Protein AF-A0A1Q6SP20-F1 (afdb_monomer_lite)

Radius of gyration: 23.51 Å; chains: 1; bounding box: 42×20×65 Å

Foldseek 3Di:
DQDPLNVLVVQVVVLVVCVVVVHDDDPVSNVVSVVVNVVVVVVVVVVVVVVVVVVQWDADPPPRDIHGPPDQADPPPRHGDDD

pLDDT: mean 8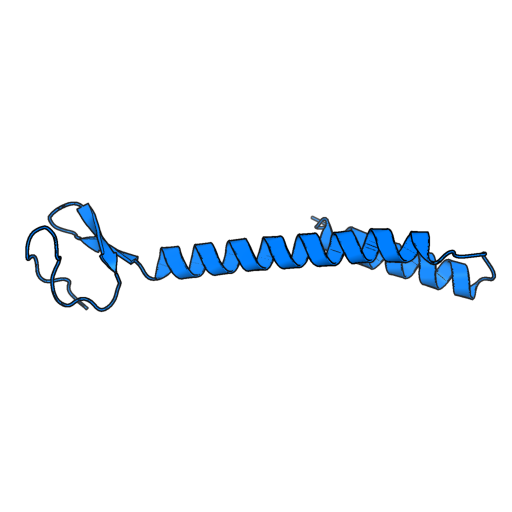8.96, std 7.71, range [52.41, 96.69]

Secondary structure (DSSP, 8-state):
---HHHHHHHHHHHHHHHHHTT----HHHHHHHHHHHHHHHHHHHHHHHHHHHHHTEEE-TTT--EEETT-SB-TTT--B---

Sequence (83 aa):
MKTKLDLCYRSIGEIKYAEKNGETVTDDMYSGLFSQVDSLEAEKKQIEDKLADMKDYTTCPQCGYRVARGLAYCPKCGEKLAK

Structure (mmCIF, N/CA/C/O backbone):
data_AF-A0A1Q6SP20-F1
#
_entry.id   AF-A0A1Q6SP20-F1
#
loop_
_atom_site.group_PDB
_atom_site.id
_atom_site.type_symbol
_atom_site.label_atom_id
_atom_site.label_alt_id
_atom_site.label_comp_id
_atom_site.label_asym_id
_atom_site.label_entity_id
_atom_site.label_seq_id
_atom_site.pdbx_PDB_ins_code
_atom_site.Cartn_x
_atom_site.Cartn_y
_atom_site.Cartn_z
_atom_site.occupancy
_atom_site.B_iso_or_equiv
_atom_site.auth_seq_id
_atom_site.auth_comp_id
_atom_site.auth_asym_id
_atom_site.auth_atom_id
_atom_site.pdbx_PDB_model_num
ATOM 1 N N . MET A 1 1 ? -4.373 14.837 -9.658 1.00 52.41 1 MET A N 1
ATOM 2 C CA . MET A 1 1 ? -3.075 14.764 -8.954 1.00 52.41 1 MET A CA 1
ATOM 3 C C . MET A 1 1 ? -2.527 13.367 -9.210 1.00 52.41 1 MET A C 1
ATOM 5 O O . MET A 1 1 ? -3.263 12.429 -8.946 1.00 52.41 1 MET A O 1
ATOM 9 N N . LYS A 1 2 ? -1.352 13.215 -9.836 1.00 71.81 2 LYS A N 1
ATOM 10 C CA . LYS A 1 2 ? -0.766 11.884 -10.098 1.00 71.81 2 LYS A CA 1
ATOM 11 C C . LYS A 1 2 ? 0.002 11.442 -8.853 1.00 71.81 2 LYS A C 1
ATOM 13 O O . LYS A 1 2 ? 0.787 12.234 -8.333 1.00 71.81 2 LYS A O 1
ATOM 18 N N . THR A 1 3 ? -0.256 10.240 -8.352 1.00 90.88 3 THR A N 1
ATOM 19 C CA . THR A 1 3 ? 0.445 9.688 -7.188 1.00 90.88 3 THR A CA 1
ATOM 20 C C . THR A 1 3 ? 1.847 9.220 -7.579 1.00 90.88 3 THR A C 1
ATOM 22 O O . THR A 1 3 ? 2.151 9.049 -8.759 1.00 90.88 3 THR A O 1
ATOM 25 N N . LYS A 1 4 ? 2.720 8.996 -6.590 1.00 90.94 4 LYS A N 1
ATOM 26 C CA . LYS A 1 4 ? 4.042 8.401 -6.843 1.00 90.94 4 LYS A CA 1
ATOM 27 C C . LYS A 1 4 ? 3.923 7.020 -7.504 1.00 90.94 4 LYS A C 1
ATOM 29 O O . LYS A 1 4 ? 4.685 6.726 -8.414 1.00 90.94 4 LYS A O 1
ATOM 34 N N . LEU A 1 5 ? 2.916 6.236 -7.113 1.00 93.19 5 LEU A N 1
ATOM 35 C CA . LEU A 1 5 ? 2.640 4.915 -7.674 1.00 93.19 5 LEU A CA 1
ATOM 36 C C . LEU A 1 5 ? 2.238 4.991 -9.159 1.00 93.19 5 LEU A C 1
ATOM 38 O O . LEU A 1 5 ? 2.774 4.251 -9.982 1.00 93.19 5 LEU A O 1
ATOM 42 N N . ASP A 1 6 ? 1.379 5.951 -9.525 1.00 94.12 6 ASP A N 1
ATOM 43 C CA . ASP A 1 6 ? 1.000 6.194 -10.929 1.00 94.12 6 ASP A CA 1
ATOM 44 C C . ASP A 1 6 ? 2.215 6.545 -11.799 1.00 94.12 6 ASP A C 1
ATOM 46 O O . ASP A 1 6 ? 2.283 6.185 -12.976 1.00 94.12 6 ASP A O 1
ATOM 50 N N . LEU A 1 7 ? 3.179 7.278 -11.233 1.00 94.25 7 LEU A N 1
ATOM 51 C CA . LEU A 1 7 ? 4.411 7.638 -11.928 1.00 94.25 7 LEU A CA 1
ATOM 52 C C . LEU A 1 7 ? 5.303 6.413 -12.149 1.00 94.25 7 LEU A C 1
ATOM 54 O O . LEU A 1 7 ? 5.793 6.251 -13.263 1.00 94.25 7 LEU A O 1
ATOM 58 N N . CYS A 1 8 ? 5.451 5.536 -11.151 1.00 93.62 8 CYS A N 1
ATOM 59 C CA . CYS A 1 8 ? 6.206 4.289 -11.291 1.00 93.62 8 CYS A CA 1
ATOM 60 C C . CYS A 1 8 ? 5.621 3.398 -12.394 1.00 93.62 8 CYS A C 1
ATOM 62 O O . CYS A 1 8 ? 6.349 3.000 -13.302 1.00 93.62 8 CYS A O 1
ATOM 64 N N . TYR A 1 9 ? 4.306 3.148 -12.381 1.00 94.69 9 TYR A N 1
ATOM 65 C CA . TYR A 1 9 ? 3.658 2.334 -13.416 1.00 94.69 9 TYR A CA 1
ATOM 66 C C . TYR A 1 9 ? 3.794 2.938 -14.814 1.00 94.69 9 TYR A C 1
ATOM 68 O O . TYR A 1 9 ? 4.023 2.214 -15.784 1.00 94.69 9 TYR A O 1
ATOM 76 N N . ARG A 1 10 ? 3.713 4.267 -14.929 1.00 95.19 10 ARG A N 1
ATOM 77 C CA . ARG A 1 10 ? 3.946 4.949 -16.204 1.00 95.19 10 ARG A CA 1
ATOM 78 C C . ARG A 1 10 ? 5.381 4.762 -16.697 1.00 95.19 10 ARG A C 1
ATOM 80 O O . ARG A 1 10 ? 5.555 4.421 -17.860 1.00 95.19 10 ARG A O 1
ATOM 87 N N . SER A 1 11 ? 6.381 4.943 -15.835 1.00 94.00 11 SER A N 1
ATOM 88 C CA . SER A 1 11 ? 7.791 4.766 -16.206 1.00 94.00 11 SER A CA 1
ATOM 89 C C . SER A 1 11 ? 8.113 3.326 -16.603 1.00 94.00 11 SER A C 1
ATOM 91 O O . SER A 1 11 ? 8.839 3.116 -17.569 1.00 94.00 11 SER A O 1
ATOM 93 N N . ILE A 1 12 ? 7.507 2.332 -15.944 1.00 95.00 12 ILE A N 1
ATOM 94 C CA . ILE A 1 12 ? 7.606 0.924 -16.363 1.00 95.00 12 ILE A CA 1
ATOM 95 C C . ILE A 1 12 ? 7.059 0.752 -17.791 1.00 95.00 12 ILE A C 1
ATOM 97 O O . ILE A 1 12 ? 7.688 0.103 -18.626 1.00 95.00 12 ILE A O 1
ATOM 101 N N . GLY A 1 13 ? 5.908 1.358 -18.098 1.00 93.88 13 GLY A N 1
ATOM 102 C CA . GLY A 1 13 ? 5.321 1.324 -19.440 1.00 93.88 13 GLY A CA 1
ATOM 103 C C . GLY A 1 13 ? 6.173 2.025 -20.504 1.00 93.88 13 GLY A C 1
ATOM 104 O O . GLY A 1 13 ? 6.292 1.518 -21.618 1.00 93.88 13 GLY A O 1
ATOM 105 N N . GLU A 1 14 ? 6.791 3.158 -20.161 1.00 94.31 14 GLU A N 1
ATOM 106 C CA . GLU A 1 14 ? 7.715 3.898 -21.035 1.00 94.31 14 GLU A CA 1
ATOM 107 C C . GLU A 1 14 ? 8.938 3.041 -21.388 1.00 94.31 14 GLU A C 1
ATOM 109 O O . GLU A 1 14 ? 9.258 2.891 -22.567 1.00 94.31 14 GLU A O 1
ATOM 114 N N . ILE A 1 15 ? 9.547 2.392 -20.392 1.00 93.06 15 ILE A N 1
ATOM 115 C CA . ILE A 1 15 ? 10.671 1.467 -20.591 1.00 93.06 15 ILE A CA 1
ATOM 116 C C . ILE A 1 15 ? 10.250 0.287 -21.475 1.00 93.06 15 ILE A C 1
ATOM 118 O O . ILE A 1 15 ? 10.953 -0.061 -22.424 1.00 93.06 15 ILE A O 1
ATOM 122 N N . LYS A 1 16 ? 9.073 -0.303 -21.232 1.00 93.88 16 LYS A N 1
ATOM 123 C CA . LYS A 1 16 ? 8.602 -1.439 -22.035 1.00 93.88 16 LYS A CA 1
ATOM 124 C C . LYS A 1 16 ? 8.345 -1.064 -23.495 1.00 93.88 16 LYS A C 1
ATOM 126 O O . LYS A 1 16 ? 8.559 -1.871 -24.402 1.00 93.88 16 LYS A O 1
ATOM 131 N N . TYR A 1 17 ? 7.865 0.151 -23.736 1.00 93.75 17 TYR A N 1
ATOM 132 C CA . TYR A 1 17 ? 7.651 0.661 -25.086 1.00 93.75 17 TYR A CA 1
ATOM 133 C C . TYR A 1 17 ? 8.973 0.978 -25.800 1.00 93.75 17 TYR A C 1
ATOM 135 O O . TYR A 1 17 ? 9.101 0.681 -26.986 1.00 93.75 17 TYR A O 1
ATOM 143 N N . ALA A 1 18 ? 9.962 1.515 -25.082 1.00 91.38 18 ALA A N 1
ATOM 144 C CA . ALA A 1 18 ? 11.319 1.720 -25.586 1.00 91.38 18 ALA A CA 1
ATOM 145 C C . ALA A 1 18 ? 11.971 0.390 -26.010 1.00 91.38 18 ALA A C 1
ATOM 147 O O . ALA A 1 18 ? 12.462 0.273 -27.133 1.00 91.38 18 ALA A O 1
ATOM 148 N N . GLU A 1 19 ? 11.857 -0.650 -25.176 1.00 90.69 19 GLU A N 1
ATOM 149 C CA . GLU A 1 19 ? 12.320 -2.011 -25.488 1.00 90.69 19 GLU A CA 1
ATOM 150 C C . GLU A 1 19 ? 11.687 -2.540 -26.786 1.00 90.69 19 GLU A C 1
ATOM 152 O O . GLU A 1 19 ? 12.375 -3.051 -27.669 1.00 90.69 19 GLU A O 1
ATOM 157 N N . LYS A 1 20 ? 10.368 -2.361 -26.946 1.00 92.50 20 LYS A N 1
ATOM 158 C CA . LYS A 1 20 ? 9.649 -2.746 -28.172 1.00 92.50 20 LYS A CA 1
ATOM 159 C C . LYS A 1 20 ? 10.191 -2.027 -29.414 1.00 92.50 20 LYS A C 1
ATOM 161 O O . LYS A 1 20 ? 10.182 -2.607 -30.498 1.00 92.50 20 LYS A O 1
ATOM 166 N N . ASN A 1 21 ? 10.644 -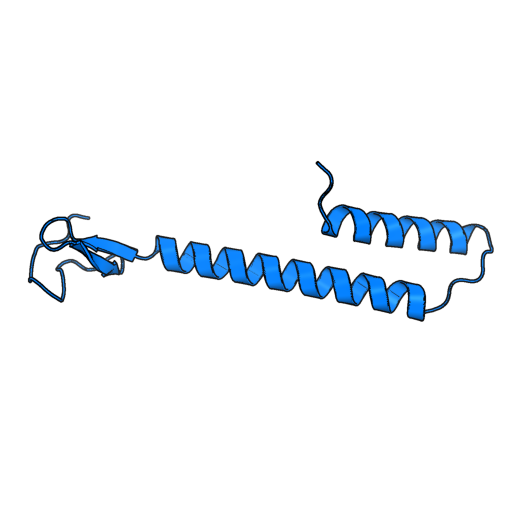0.784 -29.269 1.00 93.06 21 ASN A N 1
ATOM 167 C CA . ASN A 1 21 ? 11.184 0.022 -30.363 1.00 93.06 21 ASN A CA 1
ATOM 168 C C . ASN A 1 21 ? 12.678 -0.233 -30.631 1.00 93.06 21 ASN A C 1
ATOM 170 O O . ASN A 1 21 ? 13.262 0.441 -31.478 1.00 93.06 21 ASN A O 1
ATOM 174 N N . GLY A 1 22 ? 13.281 -1.222 -29.964 1.00 89.94 22 GLY A N 1
ATOM 175 C CA . GLY A 1 22 ? 14.665 -1.634 -30.190 1.00 89.94 22 GLY A CA 1
ATOM 176 C C . GLY A 1 22 ? 15.690 -0.900 -29.329 1.00 89.94 22 GLY A C 1
ATOM 177 O O . GLY A 1 22 ? 16.885 -1.020 -29.595 1.00 89.94 22 GLY A O 1
ATOM 178 N N . GLU A 1 23 ? 15.259 -0.154 -28.310 1.00 91.31 23 GLU A N 1
ATOM 179 C CA . GLU A 1 23 ? 16.177 0.398 -27.314 1.00 91.31 23 GLU A CA 1
ATOM 180 C C . GLU A 1 23 ? 16.652 -0.700 -26.357 1.00 91.31 23 GLU A C 1
ATOM 182 O O . GLU A 1 23 ? 15.881 -1.559 -25.919 1.00 91.31 23 GLU A O 1
ATOM 187 N N . THR A 1 24 ? 17.939 -0.666 -26.009 1.00 85.06 24 THR A N 1
ATOM 188 C CA . THR A 1 24 ? 18.508 -1.597 -25.034 1.00 85.06 24 THR A CA 1
ATOM 189 C C . THR A 1 24 ? 18.044 -1.214 -23.636 1.00 85.06 24 THR A C 1
ATOM 191 O O . THR A 1 24 ? 18.507 -0.229 -23.064 1.00 85.06 24 THR A O 1
ATOM 194 N N . VAL A 1 25 ? 17.161 -2.029 -23.074 1.00 85.69 25 VAL A N 1
ATOM 195 C CA . VAL A 1 25 ? 16.708 -1.915 -21.689 1.00 85.69 25 VAL A CA 1
ATOM 196 C C . VAL A 1 25 ? 17.455 -2.926 -20.826 1.00 85.69 25 VAL A C 1
ATOM 198 O O . VAL A 1 25 ? 17.597 -4.088 -21.207 1.00 85.69 25 VAL A O 1
ATOM 201 N N . THR A 1 26 ? 17.932 -2.491 -19.659 1.00 84.88 26 THR A N 1
ATOM 202 C CA . THR A 1 26 ? 18.598 -3.360 -18.680 1.00 84.88 26 THR A CA 1
ATOM 203 C C . THR A 1 26 ? 17.663 -3.723 -17.530 1.00 84.88 26 THR A C 1
ATOM 205 O O . THR A 1 26 ? 16.741 -2.978 -17.197 1.00 84.88 26 THR A O 1
ATOM 208 N N . ASP A 1 27 ? 17.923 -4.867 -16.895 1.00 83.56 27 ASP A N 1
ATOM 209 C CA . ASP A 1 27 ? 17.138 -5.359 -15.754 1.00 83.56 27 ASP A CA 1
ATOM 210 C C . ASP A 1 27 ? 17.140 -4.373 -14.569 1.00 83.56 27 ASP A C 1
ATOM 212 O O . ASP A 1 27 ? 16.117 -4.171 -13.915 1.00 83.56 27 ASP A O 1
ATOM 216 N N . ASP A 1 28 ? 18.251 -3.649 -14.375 1.00 86.25 28 ASP A N 1
ATOM 217 C CA . ASP A 1 28 ? 18.393 -2.601 -13.355 1.00 86.25 28 ASP A CA 1
ATOM 218 C C . ASP A 1 28 ? 17.347 -1.478 -13.475 1.00 86.25 28 ASP A C 1
ATOM 220 O O . ASP A 1 28 ? 16.947 -0.879 -12.474 1.00 86.25 28 ASP A O 1
ATOM 224 N N . MET A 1 29 ? 16.871 -1.186 -14.693 1.00 83.06 29 MET A N 1
ATOM 225 C CA . MET A 1 29 ? 15.845 -0.161 -14.909 1.00 83.06 29 MET A CA 1
ATOM 226 C C . MET A 1 29 ? 14.470 -0.607 -14.395 1.00 83.06 29 MET A C 1
ATOM 228 O O . MET A 1 29 ? 13.697 0.219 -13.906 1.00 83.06 29 MET A O 1
ATOM 232 N N . TYR A 1 30 ? 14.170 -1.906 -14.464 1.00 88.94 30 TYR A N 1
ATOM 233 C CA . TYR A 1 30 ? 12.932 -2.477 -13.936 1.00 88.94 30 TYR A CA 1
ATOM 234 C C . TYR A 1 30 ? 13.019 -2.727 -12.431 1.00 88.94 30 TYR A C 1
ATOM 236 O O . TYR A 1 30 ? 12.099 -2.360 -11.698 1.00 88.94 30 TYR A O 1
ATOM 244 N N . SER A 1 31 ? 14.128 -3.297 -11.953 1.00 90.38 31 SER A N 1
ATOM 245 C CA . SER A 1 31 ? 14.301 -3.683 -10.548 1.00 90.38 31 SER A CA 1
ATOM 246 C C . SER A 1 31 ? 14.146 -2.495 -9.591 1.00 90.38 31 SER A C 1
ATOM 248 O O . SER A 1 31 ? 13.472 -2.604 -8.561 1.00 90.38 31 SER A O 1
ATOM 250 N N . GLY A 1 32 ? 14.673 -1.323 -9.962 1.00 91.31 32 GLY A N 1
ATOM 251 C CA . GLY A 1 32 ? 14.519 -0.092 -9.189 1.00 91.31 32 GLY A CA 1
ATOM 252 C C . GLY A 1 32 ? 13.080 0.434 -9.152 1.00 91.31 32 GLY A C 1
ATOM 253 O O . GLY A 1 32 ? 12.649 0.985 -8.137 1.00 91.31 32 GLY A O 1
ATOM 254 N N . LEU A 1 33 ? 12.313 0.266 -10.233 1.00 93.31 33 LEU A N 1
ATOM 255 C CA . LEU A 1 33 ? 10.907 0.676 -10.282 1.00 93.31 33 LEU A CA 1
ATOM 256 C C . LEU A 1 33 ? 10.010 -0.298 -9.520 1.00 93.31 33 LEU A C 1
ATOM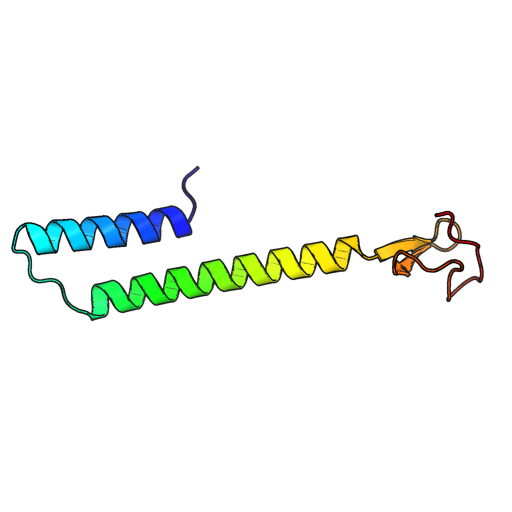 258 O O . LEU A 1 33 ? 9.146 0.152 -8.770 1.00 93.31 33 LEU A O 1
ATOM 262 N N . PHE A 1 34 ? 10.243 -1.605 -9.640 1.00 94.69 34 PHE A N 1
ATOM 263 C CA . PHE A 1 34 ? 9.517 -2.616 -8.870 1.00 94.69 34 PHE A CA 1
ATOM 264 C C . PHE A 1 34 ? 9.754 -2.457 -7.371 1.00 94.69 34 PHE A C 1
ATOM 266 O O . PHE A 1 34 ? 8.791 -2.378 -6.617 1.00 94.69 34 PHE A O 1
ATOM 273 N N . SER A 1 35 ? 11.003 -2.240 -6.949 1.00 95.06 35 SER A N 1
ATOM 274 C CA . SER A 1 35 ? 11.318 -1.980 -5.537 1.00 95.06 35 SER A CA 1
ATOM 275 C C . SER A 1 35 ? 10.565 -0.761 -4.980 1.00 95.06 35 SER A C 1
ATOM 277 O O . SER A 1 35 ? 10.124 -0.759 -3.828 1.00 95.06 35 SER A O 1
ATOM 279 N N . GLN A 1 36 ? 10.389 0.288 -5.793 1.00 95.00 36 GLN A N 1
ATOM 280 C CA . GLN A 1 36 ? 9.609 1.467 -5.408 1.00 95.00 36 GLN A CA 1
ATOM 281 C C . GLN A 1 36 ? 8.108 1.174 -5.332 1.00 95.00 36 GLN A C 1
ATOM 283 O O . GLN A 1 36 ? 7.458 1.636 -4.395 1.00 95.00 36 GLN A O 1
ATOM 288 N N . VAL A 1 37 ? 7.562 0.407 -6.280 1.00 96.00 37 VAL A N 1
ATOM 289 C CA . VAL A 1 37 ? 6.159 -0.040 -6.256 1.00 96.00 37 VAL A CA 1
ATOM 290 C C . VAL A 1 37 ? 5.888 -0.867 -5.001 1.00 96.00 37 VAL A C 1
ATOM 292 O O . VAL A 1 37 ? 4.974 -0.532 -4.251 1.00 96.00 37 VAL A O 1
ATOM 295 N N . ASP A 1 38 ? 6.727 -1.863 -4.716 1.00 96.69 38 ASP A N 1
ATOM 296 C CA . ASP A 1 38 ? 6.598 -2.726 -3.540 1.00 96.69 38 ASP A CA 1
ATOM 297 C C . ASP A 1 38 ? 6.635 -1.917 -2.240 1.00 96.69 38 ASP A C 1
ATOM 299 O O . ASP A 1 38 ? 5.818 -2.123 -1.342 1.00 96.69 38 ASP A O 1
ATOM 303 N N . SER A 1 39 ? 7.545 -0.942 -2.153 1.00 95.62 39 SER A N 1
ATOM 304 C CA . SER A 1 39 ? 7.651 -0.061 -0.986 1.00 95.62 39 SER A CA 1
ATOM 305 C C . SER A 1 39 ? 6.400 0.803 -0.796 1.00 95.62 39 SER A C 1
ATOM 307 O O . SER A 1 39 ? 5.915 0.944 0.327 1.00 95.62 39 SER A O 1
ATOM 309 N N . LEU A 1 40 ? 5.856 1.368 -1.879 1.00 95.12 40 LEU A N 1
ATOM 310 C CA . LEU A 1 40 ? 4.657 2.212 -1.835 1.00 95.12 40 LEU A CA 1
ATOM 311 C C . LEU A 1 40 ? 3.397 1.408 -1.487 1.00 95.12 40 LEU A C 1
ATOM 313 O O . LEU A 1 40 ? 2.575 1.871 -0.696 1.00 95.12 40 LEU A O 1
ATOM 317 N N . GLU A 1 41 ? 3.245 0.202 -2.036 1.00 94.44 41 GLU A N 1
ATOM 318 C CA . GLU A 1 41 ? 2.142 -0.706 -1.694 1.00 94.44 41 GLU A CA 1
ATOM 319 C C . GLU A 1 41 ? 2.244 -1.180 -0.236 1.00 94.44 41 GLU A C 1
ATOM 321 O O . GLU A 1 41 ? 1.246 -1.199 0.489 1.00 94.44 41 GLU A O 1
ATOM 326 N N . ALA A 1 42 ? 3.455 -1.486 0.244 1.00 95.56 42 ALA A N 1
ATOM 327 C CA . ALA A 1 42 ? 3.683 -1.839 1.642 1.00 95.56 42 ALA A CA 1
ATOM 328 C C . ALA A 1 42 ? 3.346 -0.681 2.594 1.00 95.56 42 ALA A C 1
ATOM 330 O O . ALA A 1 42 ? 2.729 -0.901 3.638 1.00 95.56 42 ALA A O 1
ATOM 331 N N . GLU A 1 43 ? 3.715 0.554 2.248 1.00 94.81 43 GLU A N 1
ATOM 332 C CA . GLU A 1 43 ? 3.373 1.743 3.033 1.00 94.81 43 GLU A CA 1
ATOM 333 C C . GLU A 1 43 ? 1.857 1.983 3.057 1.00 94.81 43 GLU A C 1
ATOM 335 O O . GLU A 1 43 ? 1.284 2.208 4.126 1.00 94.81 43 GLU A O 1
ATOM 340 N N . LYS A 1 44 ? 1.184 1.859 1.906 1.00 93.00 44 LYS A N 1
ATOM 341 C CA . LYS A 1 44 ? -0.277 1.956 1.812 1.00 93.00 44 LYS A CA 1
ATOM 342 C C . LYS A 1 44 ? -0.955 0.932 2.719 1.00 93.00 44 LYS A C 1
ATOM 344 O O . LYS A 1 44 ? -1.803 1.316 3.522 1.00 93.00 44 LYS A O 1
ATOM 349 N N . LYS A 1 45 ? -0.536 -0.333 2.651 1.00 94.25 45 LYS A N 1
ATOM 350 C CA . LYS A 1 45 ? -1.065 -1.394 3.512 1.00 94.25 45 LYS A CA 1
ATOM 351 C C . LYS A 1 45 ? -0.869 -1.070 4.995 1.00 94.25 45 LYS A C 1
ATOM 353 O O . LYS A 1 45 ? -1.812 -1.162 5.7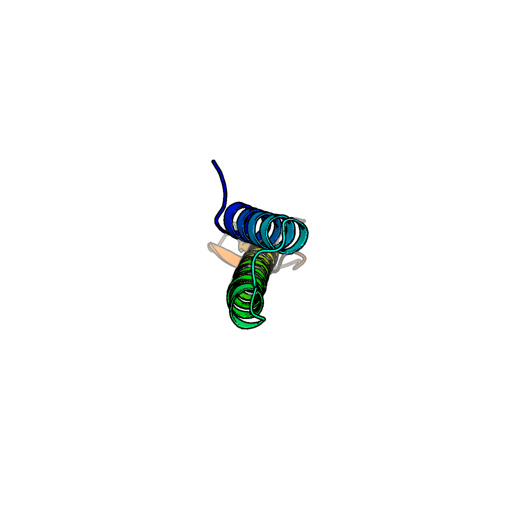69 1.00 94.25 45 LYS A O 1
ATOM 358 N N . GLN A 1 46 ? 0.319 -0.611 5.392 1.00 94.44 46 GLN A N 1
ATOM 359 C CA . GLN A 1 46 ? 0.570 -0.214 6.782 1.00 94.44 46 GLN A CA 1
ATOM 360 C C . GLN A 1 46 ? -0.343 0.926 7.250 1.00 94.44 46 GLN A C 1
ATOM 362 O O . GLN A 1 46 ? -0.728 0.968 8.418 1.00 94.44 46 GLN A O 1
ATOM 367 N N . ILE A 1 47 ? -0.661 1.882 6.377 1.00 92.12 47 ILE A N 1
ATOM 368 C CA . ILE A 1 47 ? -1.578 2.981 6.699 1.00 92.12 47 ILE A CA 1
ATOM 369 C C . ILE A 1 47 ? -3.016 2.465 6.815 1.00 92.12 47 ILE A C 1
ATOM 371 O O . ILE A 1 47 ? -3.719 2.865 7.742 1.00 92.12 47 ILE A O 1
ATOM 375 N N . GLU A 1 48 ? -3.444 1.582 5.913 1.00 91.88 48 GLU A N 1
ATOM 376 C CA . GLU A 1 48 ? -4.767 0.948 5.950 1.00 91.88 48 GLU A CA 1
ATOM 377 C C . GLU A 1 48 ? -4.961 0.126 7.229 1.00 91.88 48 GLU A C 1
ATOM 379 O O . GLU A 1 48 ? -5.966 0.321 7.914 1.00 91.88 48 GLU A O 1
ATOM 384 N N . ASP A 1 49 ? -3.972 -0.688 7.607 1.00 89.31 49 ASP A N 1
ATOM 385 C CA . ASP A 1 49 ? -3.972 -1.478 8.844 1.00 89.31 49 ASP A CA 1
ATOM 386 C C . ASP A 1 49 ? -4.051 -0.561 10.077 1.00 89.31 49 ASP A C 1
ATOM 388 O O . ASP A 1 49 ? -4.926 -0.723 10.926 1.00 89.31 49 ASP A O 1
ATOM 392 N N . LYS A 1 50 ? -3.232 0.502 10.135 1.00 87.75 50 LYS A N 1
ATOM 393 C CA . LYS A 1 50 ? -3.308 1.506 11.215 1.00 87.75 50 LYS A CA 1
ATOM 394 C C . LYS A 1 50 ? -4.670 2.197 11.271 1.00 87.75 50 LYS A C 1
ATOM 396 O O . LYS A 1 50 ? -5.143 2.533 12.356 1.00 87.75 50 LYS A O 1
ATOM 401 N N . LEU A 1 51 ? -5.301 2.463 10.126 1.00 87.06 51 LEU A N 1
ATOM 402 C CA . LEU A 1 51 ? -6.638 3.054 10.082 1.00 87.06 51 LEU A CA 1
ATOM 403 C C . LEU A 1 51 ? -7.704 2.079 10.581 1.00 87.06 51 LEU A C 1
ATOM 405 O O . LEU A 1 51 ? -8.632 2.515 11.264 1.00 87.06 51 LEU A O 1
ATOM 409 N N . ALA A 1 52 ? -7.600 0.801 10.223 1.00 81.94 52 ALA A N 1
ATOM 410 C CA . ALA A 1 52 ? -8.492 -0.249 10.698 1.00 81.94 52 ALA A CA 1
ATOM 411 C C . ALA A 1 52 ? -8.381 -0.390 12.220 1.00 81.94 52 ALA A C 1
ATOM 413 O O . ALA A 1 52 ? -9.385 -0.220 12.912 1.00 81.94 52 ALA A O 1
ATOM 414 N N . ASP A 1 53 ? -7.155 -0.503 12.736 1.00 80.69 53 ASP A N 1
ATOM 415 C CA . ASP A 1 53 ? -6.883 -0.521 14.171 1.00 80.69 53 ASP A CA 1
ATOM 416 C C . ASP A 1 53 ? -7.487 0.703 14.849 1.00 80.69 53 ASP A C 1
ATOM 418 O O . ASP A 1 53 ? -8.195 0.582 15.840 1.00 80.69 53 ASP A O 1
ATOM 422 N N . MET A 1 54 ? -7.277 1.910 14.312 1.00 77.31 54 MET A N 1
ATOM 423 C CA . MET A 1 54 ? -7.839 3.109 14.931 1.00 77.31 54 MET A CA 1
ATOM 424 C C . MET A 1 54 ? -9.362 3.131 14.933 1.00 77.31 54 MET A C 1
ATOM 426 O O . MET A 1 54 ? -9.937 3.660 15.889 1.00 77.31 54 MET A O 1
ATOM 430 N N . LYS A 1 55 ? -10.001 2.582 13.894 1.00 75.75 55 LYS A N 1
ATOM 431 C CA . LYS A 1 55 ? -11.454 2.441 13.839 1.00 75.75 55 LYS A CA 1
ATOM 432 C C . LYS A 1 55 ? -11.920 1.477 14.918 1.00 75.75 55 LYS A C 1
ATOM 434 O O . LYS A 1 55 ? -12.880 1.821 15.593 1.00 75.75 55 LYS A O 1
ATOM 439 N N . ASP A 1 56 ? -11.249 0.367 15.172 1.00 81.62 56 ASP A N 1
ATOM 440 C CA . ASP A 1 56 ? -11.706 -0.637 16.142 1.00 81.62 56 ASP A CA 1
ATOM 441 C C . ASP A 1 56 ? -11.690 -0.186 17.608 1.00 81.62 56 ASP A C 1
ATOM 443 O O . ASP A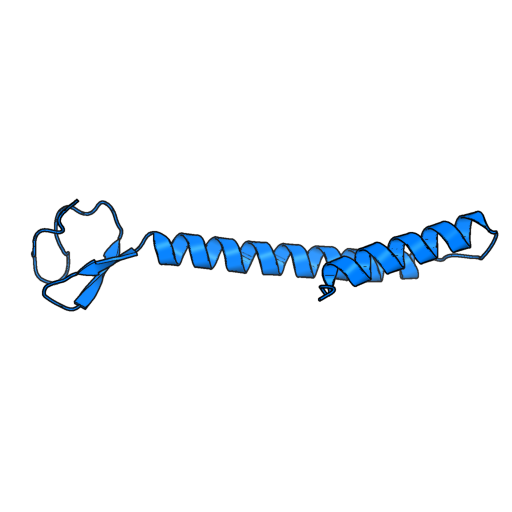 1 56 ? -12.145 -0.917 18.485 1.00 81.62 56 ASP A O 1
ATOM 447 N N . TYR A 1 57 ? -11.298 1.057 17.889 1.00 83.94 57 TYR A N 1
ATOM 448 C CA . TYR A 1 57 ? -11.480 1.683 19.192 1.00 83.94 57 TYR A CA 1
ATOM 449 C C . TYR A 1 57 ? -12.515 2.810 19.145 1.00 83.94 57 TYR A C 1
ATOM 451 O O . TYR A 1 57 ? -12.600 3.588 18.198 1.00 83.94 57 TYR A O 1
ATOM 459 N N . THR A 1 58 ? -13.284 2.926 20.221 1.00 86.19 58 THR A N 1
ATOM 460 C CA . THR A 1 58 ? -14.133 4.076 20.533 1.00 86.19 58 THR A CA 1
ATOM 461 C C . THR A 1 58 ? -13.636 4.747 21.814 1.00 86.19 58 THR A C 1
ATOM 463 O O . THR A 1 58 ? -12.776 4.220 22.521 1.00 86.19 58 THR A O 1
ATOM 466 N N . THR A 1 59 ? -14.145 5.931 22.118 1.00 88.81 59 THR A N 1
ATOM 467 C CA . THR A 1 59 ? -13.805 6.659 23.341 1.00 88.81 59 THR A CA 1
ATOM 468 C C . THR A 1 59 ? -14.950 6.515 24.332 1.00 88.81 59 THR A C 1
ATOM 470 O O . THR A 1 59 ? -16.107 6.744 23.987 1.00 88.81 59 THR A O 1
ATOM 473 N N . CYS A 1 60 ? -14.645 6.140 25.574 1.00 90.81 60 CYS A N 1
ATOM 474 C CA . CYS A 1 60 ? -15.640 6.079 26.636 1.00 90.81 60 CYS A CA 1
ATOM 475 C C . CYS A 1 60 ? -16.243 7.479 26.867 1.00 90.81 60 CYS A C 1
ATOM 477 O O . CYS A 1 60 ? -15.485 8.409 27.156 1.00 90.81 60 CYS A O 1
ATOM 479 N N . PRO A 1 61 ? -17.578 7.642 26.806 1.00 89.00 61 PRO A N 1
ATOM 480 C CA . PRO A 1 61 ? -18.222 8.952 26.928 1.00 89.00 61 PRO A CA 1
ATOM 481 C C . PRO A 1 61 ? -18.118 9.556 28.336 1.00 89.00 61 PRO A C 1
ATOM 483 O O . PRO A 1 61 ? -18.295 10.758 28.495 1.00 89.00 61 PRO A O 1
ATOM 486 N N . GLN A 1 62 ? -17.826 8.741 29.355 1.00 92.00 62 GLN A N 1
ATOM 487 C CA . GLN A 1 62 ? -17.779 9.190 30.748 1.00 92.00 62 GLN A CA 1
ATOM 488 C C . GLN A 1 62 ? -16.367 9.625 31.165 1.00 92.00 62 GLN A C 1
ATOM 490 O O . GLN A 1 62 ? -16.192 10.707 31.714 1.00 92.00 62 GLN A O 1
ATOM 495 N N . CYS A 1 63 ? -15.342 8.813 30.878 1.00 92.81 63 CYS A N 1
ATOM 496 C CA . CYS A 1 63 ? -13.975 9.073 31.350 1.00 92.81 63 CYS A CA 1
ATOM 497 C C . CYS A 1 63 ? -12.966 9.426 30.247 1.00 92.81 63 CYS A C 1
ATOM 499 O O . CYS A 1 63 ? -11.796 9.664 30.553 1.00 92.81 63 CYS A O 1
ATOM 501 N N . GLY A 1 64 ? -13.372 9.399 28.974 1.00 88.44 64 GLY A N 1
ATOM 502 C CA . GLY A 1 64 ? -12.499 9.702 27.836 1.00 88.44 64 GLY A CA 1
ATOM 503 C C . GLY A 1 64 ? -11.456 8.625 27.516 1.00 88.44 64 GLY A C 1
ATOM 504 O O . GLY A 1 64 ? -10.584 8.848 26.680 1.00 88.44 64 GLY A O 1
ATOM 505 N N . TYR A 1 65 ? -11.502 7.460 28.171 1.00 89.94 65 TYR A N 1
ATOM 506 C CA . TYR A 1 65 ? -10.554 6.377 27.905 1.00 89.94 65 TYR A CA 1
ATOM 507 C C . TYR A 1 65 ? -10.832 5.702 26.559 1.00 89.94 65 TYR A C 1
ATOM 509 O O . TYR A 1 65 ? -11.988 5.457 26.211 1.00 89.94 65 TYR A O 1
ATOM 517 N N . ARG A 1 66 ? -9.771 5.369 25.818 1.00 88.88 66 ARG A N 1
ATOM 518 C CA . ARG A 1 66 ? -9.870 4.655 24.543 1.00 88.88 66 ARG A CA 1
ATOM 519 C C . ARG A 1 66 ? -10.148 3.176 24.809 1.00 88.88 66 ARG A C 1
ATOM 521 O O . ARG A 1 66 ? -9.356 2.500 25.455 1.00 88.88 66 ARG A O 1
ATOM 528 N N . VAL A 1 67 ? -11.282 2.688 24.328 1.00 89.19 67 VAL A N 1
ATOM 529 C CA . VAL A 1 67 ? -11.808 1.342 24.579 1.00 89.19 67 VAL A CA 1
ATOM 530 C C . VAL A 1 67 ? -12.040 0.620 23.259 1.00 89.19 67 VAL A C 1
ATOM 532 O O . VAL A 1 67 ? -12.457 1.238 22.284 1.00 89.19 67 VAL A O 1
ATOM 535 N N . ALA A 1 68 ? -11.753 -0.680 23.203 1.00 85.69 68 ALA A N 1
ATOM 536 C CA . ALA A 1 68 ? -12.041 -1.471 22.009 1.00 85.69 68 ALA A CA 1
ATOM 537 C C . ALA A 1 68 ? -13.558 -1.501 21.752 1.00 85.69 68 ALA A C 1
ATOM 539 O O . ALA A 1 68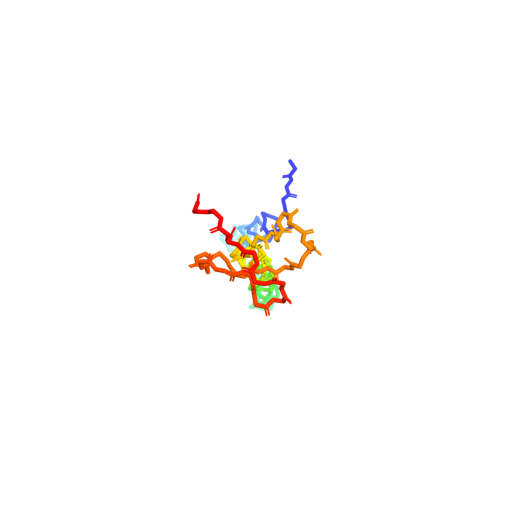 ? -14.354 -1.622 22.692 1.00 85.69 68 ALA A O 1
ATOM 540 N N . ARG A 1 69 ? -13.974 -1.379 20.488 1.00 82.31 69 ARG A N 1
ATOM 541 C CA . ARG A 1 69 ? -15.372 -1.560 20.087 1.00 82.31 69 ARG A CA 1
ATOM 542 C C . ARG A 1 69 ? -15.820 -2.978 20.429 1.00 82.31 69 ARG A C 1
ATOM 544 O O . ARG A 1 69 ? -15.056 -3.930 20.331 1.00 82.31 69 ARG A O 1
ATOM 551 N N . GLY A 1 70 ? -17.083 -3.111 20.824 1.00 80.94 70 GLY A N 1
ATOM 552 C CA . GLY A 1 70 ? -17.681 -4.398 21.191 1.00 80.94 70 GLY A CA 1
ATOM 553 C C . GLY A 1 70 ? -17.575 -4.756 22.676 1.00 80.94 70 GLY A C 1
ATOM 554 O O . GLY A 1 70 ? -18.234 -5.698 23.112 1.00 80.94 70 GLY A O 1
ATOM 555 N N . LEU A 1 71 ? -16.826 -3.991 23.478 1.00 85.50 71 LEU A N 1
ATOM 556 C CA . LEU A 1 71 ? -16.881 -4.110 24.934 1.00 85.50 71 LEU A CA 1
ATOM 557 C C . LEU A 1 71 ? -18.220 -3.581 25.460 1.00 85.50 71 LEU A C 1
ATOM 559 O O . LEU A 1 71 ? -18.662 -2.508 25.066 1.00 85.50 71 LEU A O 1
ATOM 563 N N . ALA A 1 72 ? -18.845 -4.315 26.382 1.00 89.19 72 ALA A N 1
ATOM 564 C CA . ALA A 1 72 ? -20.084 -3.879 27.032 1.00 89.19 72 ALA A CA 1
ATOM 565 C C . ALA A 1 72 ? -19.845 -2.819 28.124 1.00 89.19 72 ALA A C 1
ATOM 567 O O . ALA A 1 72 ? -20.742 -2.034 28.432 1.00 89.19 72 ALA A O 1
ATOM 568 N N . TYR A 1 73 ? -18.641 -2.791 28.704 1.00 91.56 73 TYR A N 1
ATOM 569 C CA . TYR A 1 73 ? -18.271 -1.913 29.814 1.00 91.56 73 TYR A CA 1
ATOM 570 C C . TYR A 1 73 ? -16.852 -1.371 29.637 1.00 91.56 73 TYR A C 1
ATOM 572 O O . TYR A 1 73 ? -15.976 -2.040 29.087 1.00 91.56 73 TYR A O 1
ATOM 580 N N . CYS A 1 74 ? -16.615 -0.158 30.128 1.00 93.00 74 CYS A N 1
ATOM 581 C CA . CYS A 1 74 ? -15.305 0.471 30.128 1.00 93.00 74 CYS A CA 1
ATOM 582 C C . CYS A 1 74 ? -14.397 -0.183 31.187 1.00 93.00 74 CYS A C 1
ATOM 584 O O . CYS A 1 74 ? -14.735 -0.139 32.370 1.00 93.00 74 CYS A O 1
ATOM 586 N N . PRO A 1 75 ? -13.210 -0.705 30.823 1.00 90.69 75 PRO A N 1
ATOM 587 C CA . PRO A 1 75 ? -12.300 -1.358 31.769 1.00 90.69 75 PRO A CA 1
ATOM 588 C C . PRO A 1 75 ? -11.670 -0.390 32.781 1.00 90.69 75 PRO A C 1
ATOM 590 O O . PRO A 1 75 ? -11.121 -0.831 33.785 1.00 90.69 75 PRO A O 1
ATOM 593 N N . LYS A 1 76 ? -11.729 0.926 32.529 1.00 92.06 76 LYS A N 1
ATOM 594 C CA . LYS A 1 76 ? -11.136 1.944 33.407 1.00 92.06 76 LYS A CA 1
ATOM 595 C C . LYS A 1 76 ? -12.116 2.488 34.449 1.00 92.06 76 LYS A C 1
ATOM 597 O O . LYS A 1 76 ? -11.724 2.694 35.590 1.00 92.06 76 LYS A O 1
ATOM 602 N N . CYS A 1 77 ? -13.355 2.783 34.052 1.00 94.06 77 CYS A N 1
ATOM 603 C CA . CYS A 1 77 ? -14.339 3.430 34.934 1.00 94.06 77 CYS A CA 1
ATOM 604 C C . CYS A 1 77 ? -15.607 2.605 35.183 1.00 94.06 77 CYS A C 1
ATOM 606 O O . CYS A 1 77 ? -16.441 3.027 35.973 1.00 94.06 77 CYS A O 1
ATOM 608 N N . GLY A 1 78 ? -15.781 1.461 34.515 1.00 91.44 78 GLY A N 1
ATOM 609 C CA . GLY A 1 78 ? -16.963 0.608 34.661 1.00 91.44 78 GLY A CA 1
ATOM 610 C C . GLY A 1 78 ? -18.215 1.090 33.920 1.00 91.44 78 GLY A C 1
ATOM 611 O O . GLY A 1 78 ? -19.220 0.387 33.941 1.00 91.44 78 GLY A O 1
ATOM 612 N N . GLU A 1 79 ? -18.168 2.244 33.241 1.00 93.12 79 GLU A N 1
ATOM 613 C CA . GLU A 1 79 ? -19.317 2.777 32.495 1.00 93.12 79 GLU A CA 1
ATOM 614 C C . GLU A 1 79 ? -19.784 1.811 31.404 1.00 93.12 79 GLU A C 1
ATOM 616 O O . GLU A 1 79 ? -18.961 1.213 30.702 1.00 93.12 79 GLU A O 1
ATOM 621 N N . LYS A 1 80 ? -21.099 1.703 31.207 1.00 91.88 80 LYS A N 1
ATOM 622 C CA . LYS A 1 80 ? -21.661 0.871 30.146 1.00 91.88 80 LYS A CA 1
ATOM 623 C C . LYS A 1 80 ? -21.425 1.534 28.790 1.00 91.88 80 LYS A C 1
ATOM 625 O O . LYS A 1 80 ? -21.890 2.640 28.525 1.00 91.88 80 LYS A O 1
ATOM 630 N N . LEU A 1 81 ? -20.720 0.841 27.907 1.00 87.31 81 LEU A N 1
ATOM 631 C CA . LEU A 1 81 ? -20.511 1.295 26.539 1.00 87.31 81 LEU A CA 1
ATOM 632 C C . LEU A 1 81 ? -21.753 0.881 25.743 1.00 87.31 81 LEU A C 1
ATOM 634 O O . LEU A 1 81 ? -22.020 -0.307 25.557 1.00 87.31 81 LEU A O 1
ATOM 638 N N . ALA A 1 82 ? -22.579 1.860 25.372 1.00 67.06 82 ALA A N 1
ATOM 639 C CA . ALA A 1 82 ? -23.744 1.609 24.534 1.00 67.06 82 ALA A CA 1
ATOM 640 C C . ALA A 1 82 ? -23.282 1.019 23.189 1.00 67.06 82 ALA A C 1
ATOM 642 O O . ALA A 1 82 ? -22.292 1.490 22.626 1.00 67.06 82 ALA A O 1
ATOM 643 N N . LYS A 1 83 ? -23.968 -0.039 22.735 1.00 57.16 83 LYS A N 1
ATOM 644 C CA . LYS A 1 83 ? -23.770 -0.613 21.397 1.00 57.16 83 LYS A CA 1
ATOM 645 C C . LYS A 1 83 ? -23.982 0.439 20.317 1.00 57.16 83 LYS A C 1
ATOM 647 O O . LYS A 1 83 ? -24.946 1.221 20.469 1.00 57.16 83 LYS A O 1
#